Protein AF-A0A922HQ25-F1 (afdb_monomer_lite)

Sequence (139 aa):
MKTTTKSCCDAAYGMKAFFRMLDEDPVKILLFGGACPSVTDPIAKTSKFFHLIQLSYADTFTATTANFFRIVPSEGSFNPVGTIYQNLPRYSLPHSKLLTDLDNAEIEIVASQSIADELKPEMYLQDLKAKDVRIIVGI

Foldseek 3Di:
DDDDADQVLAQVRLVVRLVVVCVDDDHDAEAEEDARCNNVQVCLVVVVVVNHAYEYEHDQDDNPHPRYYYPDHHPVPLQAEEEEEEPDPVTVVVVVVVVVVCVVVVHHYQYYFYDDPPDDPVVRCPSCVVSVRDHYHYD

Secondary structure (DSSP, 8-state):
-------TT-HHHHHHHHHHHHHSSSPP-EEE----HHHHHHHHHHHGGGT-EEEESS--S----TTEEESSPPGGGS-PEEEEEESSHHHHHHHHHHHHHHHHTT--EEEEEEE-TTS-HHHHHHHHHHTT--EEEE-

InterPro domains:
  IPR001828 Receptor, ligand binding region [PF01094] (6-137)
  IPR002455 GPCR family 3, GABA-B receptor [PTHR10519] (5-138)
  IPR028082 Periplasmic binding protein-like I [SSF53822] (6-137)

pLDDT: mean 85.13, std 9.16, range [48.28, 95.38]

Structure (mmCIF, N/CA/C/O backbone):
data_AF-A0A922HQ25-F1
#
_entry.id   AF-A0A922HQ25-F1
#
loop_
_atom_site.group_PDB
_atom_site.id
_atom_site.type_symbol
_atom_site.label_atom_id
_atom_site.label_alt_id
_atom_site.label_comp_id
_atom_site.label_asym_id
_atom_site.label_entity_id
_atom_site.label_seq_id
_atom_site.pdbx_PDB_ins_code
_atom_site.Cartn_x
_atom_site.Cartn_y
_atom_site.Cartn_z
_atom_site.occupancy
_atom_site.B_iso_or_equiv
_atom_site.auth_seq_id
_atom_site.auth_comp_id
_atom_site.auth_asym_id
_atom_site.auth_atom_id
_atom_site.pdbx_PDB_model_num
ATOM 1 N N . MET A 1 1 ? 25.322 -11.510 -15.618 1.00 48.28 1 MET A N 1
ATOM 2 C CA . MET A 1 1 ? 25.862 -10.255 -15.044 1.00 48.28 1 MET A CA 1
ATOM 3 C C . MET A 1 1 ? 24.675 -9.409 -14.589 1.00 48.28 1 MET A C 1
ATOM 5 O O . MET A 1 1 ? 23.695 -9.369 -15.321 1.00 48.28 1 MET A O 1
ATOM 9 N N . LYS A 1 2 ? 24.677 -8.846 -13.372 1.00 57.41 2 LYS A N 1
ATOM 10 C CA . LYS A 1 2 ? 23.575 -7.988 -12.890 1.00 57.41 2 LYS A CA 1
ATOM 11 C C . LYS A 1 2 ? 23.800 -6.568 -13.420 1.00 57.41 2 LYS A C 1
ATOM 13 O O . LYS A 1 2 ? 24.785 -5.945 -13.036 1.00 57.41 2 LYS A O 1
ATOM 18 N N . THR A 1 3 ? 22.927 -6.080 -14.298 1.00 66.81 3 THR A N 1
ATOM 19 C CA . THR A 1 3 ? 22.987 -4.701 -14.807 1.00 66.81 3 THR A CA 1
ATOM 20 C C . THR A 1 3 ? 22.214 -3.788 -13.860 1.00 66.81 3 THR A C 1
ATOM 22 O O . THR A 1 3 ? 20.997 -3.904 -13.748 1.00 66.81 3 THR A O 1
ATOM 25 N N . THR A 1 4 ? 22.915 -2.898 -13.156 1.00 78.31 4 THR A N 1
ATOM 26 C CA . THR A 1 4 ? 22.299 -1.922 -12.243 1.00 78.31 4 THR A CA 1
ATOM 27 C C . THR A 1 4 ? 22.182 -0.566 -12.934 1.00 78.31 4 THR A C 1
ATOM 29 O O . THR A 1 4 ? 23.172 -0.034 -13.434 1.00 78.31 4 THR A O 1
ATOM 32 N N . THR A 1 5 ? 20.987 0.026 -12.928 1.00 82.94 5 THR A N 1
ATOM 33 C CA . THR A 1 5 ? 20.703 1.322 -13.564 1.00 82.94 5 THR A CA 1
ATOM 34 C C . THR A 1 5 ? 20.187 2.348 -12.560 1.00 82.94 5 THR A C 1
ATOM 36 O O . THR A 1 5 ? 19.399 2.014 -11.679 1.00 82.94 5 THR A O 1
ATOM 39 N N . LYS A 1 6 ? 20.593 3.614 -12.712 1.00 86.31 6 LYS A N 1
ATOM 40 C CA . LYS A 1 6 ? 20.086 4.737 -11.908 1.00 86.31 6 LYS A CA 1
ATOM 41 C C . LYS A 1 6 ? 18.990 5.473 -12.678 1.00 86.31 6 LYS A C 1
ATOM 43 O O . LYS A 1 6 ? 19.230 5.885 -13.808 1.00 86.31 6 LYS A O 1
ATOM 48 N N . SER A 1 7 ? 17.825 5.659 -12.059 1.00 87.38 7 SER A N 1
ATOM 49 C CA . SER A 1 7 ? 16.713 6.435 -12.631 1.00 87.38 7 SER A CA 1
ATOM 50 C C . SER A 1 7 ? 16.683 7.899 -12.193 1.00 87.38 7 SER A C 1
ATOM 52 O O . SER A 1 7 ? 15.984 8.692 -12.809 1.00 87.38 7 SER A O 1
ATOM 54 N N . CYS A 1 8 ? 17.392 8.258 -11.115 1.00 90.75 8 CYS A N 1
ATOM 55 C CA . CYS A 1 8 ? 17.373 9.599 -10.508 1.00 90.75 8 CYS A CA 1
ATOM 56 C C . CYS A 1 8 ? 15.956 10.135 -10.207 1.00 90.75 8 CYS A C 1
ATOM 58 O O . CYS A 1 8 ? 15.759 11.343 -10.155 1.00 90.75 8 CYS A O 1
ATOM 60 N N . CYS A 1 9 ? 14.979 9.235 -10.022 1.00 90.25 9 CYS A N 1
ATOM 61 C CA . CYS A 1 9 ? 13.554 9.554 -9.852 1.00 90.25 9 CYS A CA 1
ATOM 62 C C . CYS A 1 9 ? 12.948 10.424 -10.967 1.00 90.25 9 CYS A C 1
ATOM 64 O O . CYS A 1 9 ? 11.911 11.055 -10.776 1.00 90.25 9 CYS A O 1
ATOM 66 N N . ASP A 1 10 ? 13.561 10.381 -12.150 1.00 94.75 10 ASP A N 1
ATOM 67 C CA . ASP A 1 10 ? 13.104 11.054 -13.355 1.00 94.75 10 ASP A CA 1
ATOM 68 C C . ASP A 1 10 ? 12.641 10.019 -14.391 1.00 94.75 10 ASP A C 1
ATOM 70 O O . ASP A 1 10 ? 13.340 9.044 -14.694 1.00 94.75 10 ASP A O 1
ATOM 74 N N . ALA A 1 11 ? 11.435 10.218 -14.923 1.00 92.19 11 ALA A N 1
ATOM 75 C CA . ALA A 1 11 ? 10.806 9.273 -15.839 1.00 92.19 11 ALA A CA 1
ATOM 76 C C . ALA A 1 11 ? 11.590 9.117 -17.152 1.00 92.19 11 ALA A C 1
ATOM 78 O O . ALA A 1 11 ? 11.704 8.004 -17.666 1.00 92.19 11 ALA A O 1
ATOM 79 N N . ALA A 1 12 ? 12.179 10.194 -17.681 1.00 93.88 12 ALA A N 1
ATOM 80 C CA . ALA A 1 12 ? 12.944 10.146 -18.922 1.00 93.88 12 ALA A CA 1
ATOM 81 C C . ALA A 1 12 ? 14.252 9.367 -18.733 1.00 93.88 12 ALA A C 1
ATOM 83 O O . ALA A 1 12 ? 14.573 8.487 -19.539 1.00 93.88 12 ALA A O 1
ATOM 84 N N . TYR A 1 13 ? 14.979 9.623 -17.639 1.00 95.00 13 TYR A N 1
ATOM 85 C CA . TYR A 1 13 ? 16.183 8.854 -17.303 1.00 95.00 13 TYR A CA 1
ATOM 86 C C . TYR A 1 13 ? 15.858 7.380 -17.037 1.00 95.00 13 TYR A C 1
ATOM 88 O O . TYR A 1 13 ? 16.560 6.496 -17.538 1.00 95.00 13 TYR A O 1
ATOM 96 N N . GLY A 1 14 ? 14.777 7.107 -16.301 1.00 93.44 14 GLY A N 1
ATOM 97 C CA . GLY A 1 14 ? 14.309 5.753 -16.013 1.00 93.44 14 GLY A CA 1
ATOM 98 C C . GLY A 1 14 ? 13.936 4.966 -17.269 1.00 93.44 14 GLY A C 1
ATOM 99 O O . GLY A 1 14 ? 14.449 3.865 -17.468 1.00 93.44 14 GLY A O 1
ATOM 100 N N . MET A 1 15 ? 13.113 5.539 -18.151 1.00 94.38 15 MET A N 1
ATOM 101 C CA . MET A 1 15 ? 12.693 4.879 -19.393 1.00 94.38 15 MET A CA 1
ATOM 102 C C . MET A 1 15 ? 13.863 4.670 -20.359 1.00 94.38 15 MET A C 1
ATOM 104 O O . MET A 1 15 ? 13.982 3.596 -20.947 1.00 94.38 15 MET A O 1
ATOM 108 N N . LYS A 1 16 ? 14.780 5.642 -20.482 1.00 95.38 16 LYS A N 1
ATOM 109 C CA . LYS A 1 16 ? 16.004 5.479 -21.285 1.00 95.38 16 LYS A CA 1
ATOM 110 C C . LYS A 1 16 ? 16.849 4.307 -20.787 1.00 95.38 16 LYS A C 1
ATOM 112 O O . LYS A 1 16 ? 17.312 3.495 -21.585 1.00 95.38 16 LYS A O 1
ATOM 117 N N . ALA A 1 17 ? 17.060 4.223 -19.475 1.00 93.25 17 ALA A N 1
ATOM 118 C CA . ALA A 1 17 ? 17.825 3.136 -18.880 1.00 93.25 17 ALA A CA 1
ATOM 119 C C . ALA A 1 17 ? 17.123 1.779 -19.045 1.00 93.25 17 ALA A C 1
ATOM 121 O O . ALA A 1 17 ? 17.788 0.785 -19.330 1.00 93.25 17 ALA A O 1
ATOM 122 N N . PHE A 1 18 ? 15.794 1.755 -18.919 1.00 93.50 18 PHE A N 1
ATOM 123 C CA . PHE A 1 18 ? 14.976 0.565 -19.122 1.00 93.50 18 PHE A CA 1
ATOM 124 C C . PHE A 1 18 ? 15.084 0.031 -20.555 1.00 93.50 18 PHE A C 1
ATOM 126 O O . PHE A 1 18 ? 15.439 -1.130 -20.734 1.00 93.50 18 PHE A O 1
ATOM 133 N N . PHE A 1 19 ? 14.872 0.873 -21.573 1.00 94.12 19 PHE A N 1
ATOM 134 C CA . PHE A 1 19 ? 14.983 0.444 -22.972 1.00 94.12 19 PHE A CA 1
ATOM 135 C C . PHE A 1 19 ? 16.393 -0.009 -23.338 1.00 94.12 19 PHE A C 1
ATOM 137 O O . PHE A 1 19 ? 16.545 -1.023 -24.010 1.00 94.12 19 PHE A O 1
ATOM 144 N N . ARG A 1 20 ? 17.429 0.672 -22.834 1.00 93.44 20 ARG A N 1
ATOM 145 C CA . ARG A 1 20 ? 18.810 0.222 -23.040 1.00 93.44 20 ARG A CA 1
ATOM 146 C C . ARG A 1 20 ? 19.048 -1.173 -22.452 1.00 93.44 20 ARG A C 1
ATOM 148 O O . ARG A 1 20 ? 19.683 -2.004 -23.077 1.00 93.44 20 ARG A O 1
ATOM 155 N N . MET A 1 21 ? 18.506 -1.453 -21.270 1.00 91.69 21 MET A N 1
ATOM 156 C CA . MET A 1 21 ? 18.648 -2.763 -20.631 1.00 91.69 21 MET A CA 1
ATOM 157 C C . MET A 1 21 ? 17.884 -3.883 -21.366 1.00 91.69 21 MET A C 1
ATOM 159 O O . MET A 1 21 ? 18.288 -5.046 -21.263 1.00 91.69 21 MET A O 1
ATOM 163 N N . LEU A 1 22 ? 16.792 -3.554 -22.067 1.00 91.56 22 LEU A N 1
ATOM 164 C CA . LEU A 1 22 ? 16.063 -4.494 -22.930 1.00 91.56 22 LEU A CA 1
ATOM 165 C C . LEU A 1 22 ? 16.837 -4.837 -24.206 1.00 91.56 22 LEU A C 1
ATOM 167 O O . LEU A 1 22 ? 16.736 -5.965 -24.676 1.00 91.56 22 LEU A O 1
ATOM 171 N N . ASP A 1 23 ? 17.574 -3.866 -24.744 1.00 92.19 23 ASP A N 1
ATOM 172 C CA . ASP A 1 23 ? 18.391 -4.009 -25.954 1.00 92.19 23 ASP A CA 1
ATOM 173 C C . ASP A 1 23 ? 19.710 -4.760 -25.691 1.00 92.19 23 ASP A C 1
ATOM 175 O O . ASP A 1 23 ? 20.285 -5.381 -26.578 1.00 92.19 23 ASP A O 1
ATOM 179 N N . GLU A 1 24 ? 20.189 -4.739 -24.445 1.00 89.38 24 GLU A N 1
ATOM 180 C CA . GLU A 1 24 ? 21.412 -5.427 -24.037 1.00 89.38 24 GLU A CA 1
ATOM 181 C C . GLU A 1 24 ? 21.168 -6.901 -23.670 1.00 89.38 24 GLU A C 1
ATOM 183 O O . GLU A 1 24 ? 20.340 -7.223 -22.809 1.00 89.38 24 GLU A O 1
ATOM 188 N N . ASP A 1 25 ? 22.000 -7.800 -24.199 1.00 87.44 25 ASP A N 1
ATOM 189 C CA . ASP A 1 25 ? 22.094 -9.177 -23.713 1.00 87.44 25 ASP A CA 1
ATOM 190 C C . ASP A 1 25 ? 22.629 -9.250 -22.265 1.00 87.44 25 ASP A C 1
ATOM 192 O O . ASP A 1 25 ? 23.422 -8.409 -21.829 1.00 87.44 25 ASP A O 1
ATOM 196 N N . PRO A 1 26 ? 22.238 -10.268 -21.475 1.00 88.94 26 PRO A N 1
ATOM 197 C CA . PRO A 1 26 ? 21.279 -11.328 -21.800 1.00 88.94 26 PRO A CA 1
ATOM 198 C C . PRO A 1 26 ? 19.826 -10.853 -21.680 1.00 88.94 26 PRO A C 1
ATOM 200 O O . PRO A 1 26 ? 19.547 -9.929 -20.914 1.00 88.94 26 PRO A O 1
ATOM 203 N N . VAL A 1 27 ? 18.888 -11.538 -22.339 1.00 88.88 27 VAL A N 1
ATOM 204 C CA . VAL A 1 27 ? 17.444 -11.282 -22.188 1.00 88.88 27 VAL A CA 1
ATOM 205 C C . VAL A 1 27 ? 17.047 -11.283 -20.709 1.00 88.88 27 VAL A C 1
ATOM 207 O O . VAL A 1 27 ? 17.346 -12.212 -19.953 1.00 88.88 27 VAL A O 1
ATOM 210 N N . LYS A 1 28 ? 16.385 -10.208 -20.278 1.00 90.00 28 LYS A N 1
ATOM 211 C CA . LYS A 1 28 ? 15.897 -10.065 -18.904 1.00 90.00 28 LYS A CA 1
ATOM 212 C C . LYS A 1 28 ? 14.540 -10.762 -18.784 1.00 90.00 28 LYS A C 1
ATOM 214 O O . LYS A 1 28 ? 13.761 -10.742 -19.724 1.00 90.00 28 LYS A O 1
ATOM 219 N N . ILE A 1 29 ? 14.264 -11.362 -17.627 1.00 90.94 29 ILE A N 1
ATOM 220 C CA . ILE A 1 29 ? 12.974 -12.023 -17.324 1.00 90.94 29 ILE A CA 1
ATOM 221 C C . ILE A 1 29 ? 12.254 -11.395 -16.121 1.00 90.94 29 ILE A C 1
ATOM 223 O O . ILE A 1 29 ? 11.043 -11.531 -15.963 1.00 90.94 29 ILE A O 1
ATOM 227 N N . LEU A 1 30 ? 13.006 -10.690 -15.271 1.00 92.19 30 LEU A N 1
ATOM 228 C CA . LEU A 1 30 ? 12.533 -10.079 -14.035 1.00 92.19 30 LEU A CA 1
ATOM 229 C C . LEU A 1 30 ? 13.182 -8.704 -13.870 1.00 92.19 30 LEU A C 1
ATOM 231 O O . LEU A 1 30 ? 14.397 -8.560 -14.018 1.00 92.19 30 LEU A O 1
ATOM 235 N N . LEU A 1 31 ? 12.370 -7.719 -13.505 1.00 92.56 31 LEU A N 1
ATOM 236 C CA . LEU A 1 31 ? 12.796 -6.407 -13.044 1.00 92.56 31 LEU A CA 1
ATOM 237 C C . LEU A 1 31 ? 12.698 -6.371 -11.525 1.00 92.56 31 LEU A C 1
ATOM 239 O O . LEU A 1 31 ? 11.635 -6.618 -10.962 1.00 92.56 31 LEU A O 1
ATOM 243 N N . PHE A 1 32 ? 13.795 -6.043 -10.857 1.00 92.94 32 PHE A N 1
ATOM 244 C CA . PHE A 1 32 ? 13.814 -5.874 -9.410 1.00 92.94 32 PHE A CA 1
ATOM 245 C C . PHE A 1 32 ? 14.234 -4.447 -9.069 1.00 92.94 32 PHE A C 1
ATOM 247 O O . PHE A 1 32 ? 15.298 -3.999 -9.498 1.00 92.94 32 PHE A O 1
ATOM 254 N N . GLY A 1 33 ? 13.404 -3.736 -8.307 1.00 89.75 33 GLY A N 1
ATOM 255 C CA . GLY A 1 33 ? 13.640 -2.341 -7.947 1.00 89.75 33 GLY A CA 1
ATOM 256 C C . GLY A 1 33 ? 12.412 -1.453 -8.130 1.00 89.75 33 GLY A C 1
ATOM 257 O O . GLY A 1 33 ? 11.289 -1.926 -8.266 1.00 89.75 33 GLY A O 1
ATOM 258 N N . GLY A 1 34 ? 12.648 -0.144 -8.156 1.00 87.00 34 GLY A N 1
ATOM 259 C CA . GLY A 1 34 ? 11.589 0.861 -8.240 1.00 87.00 34 GLY A CA 1
ATOM 260 C C . GLY A 1 34 ? 11.202 1.361 -6.854 1.00 87.00 34 GLY A C 1
ATOM 261 O O . GLY A 1 34 ? 10.697 0.601 -6.033 1.00 87.00 34 GLY A O 1
ATOM 262 N N . ALA A 1 35 ? 11.495 2.634 -6.611 1.00 87.62 35 ALA A N 1
ATOM 263 C CA . ALA A 1 35 ? 11.208 3.337 -5.361 1.00 87.62 35 ALA A CA 1
ATOM 264 C C . ALA A 1 35 ? 10.422 4.637 -5.584 1.00 87.62 35 ALA A C 1
ATOM 266 O O . ALA A 1 35 ? 9.769 5.122 -4.674 1.00 87.62 35 ALA A O 1
ATOM 267 N N . CYS A 1 36 ? 10.495 5.208 -6.788 1.00 89.56 36 CYS A N 1
ATOM 268 C CA . CYS A 1 36 ? 9.852 6.470 -7.130 1.00 89.56 36 CYS A CA 1
ATOM 269 C C . CYS A 1 36 ? 8.678 6.186 -8.075 1.00 89.56 36 CYS A C 1
ATOM 271 O O . CYS A 1 36 ? 8.942 5.782 -9.214 1.00 89.56 36 CYS A O 1
ATOM 273 N N . PRO A 1 37 ? 7.417 6.422 -7.656 1.00 88.06 37 PRO A N 1
ATOM 274 C CA . PRO A 1 37 ? 6.230 6.108 -8.457 1.00 88.06 37 PRO A CA 1
ATOM 275 C C . PRO A 1 37 ? 6.254 6.726 -9.859 1.00 88.06 37 PRO A C 1
ATOM 277 O O . PRO A 1 37 ? 5.879 6.074 -10.831 1.00 88.06 37 PRO A O 1
ATOM 280 N N . SER A 1 38 ? 6.793 7.947 -9.981 1.00 89.88 38 SER A N 1
ATOM 281 C CA . SER A 1 38 ? 6.978 8.670 -11.251 1.00 89.88 38 SER A CA 1
ATOM 282 C C . SER A 1 38 ? 7.782 7.895 -12.302 1.00 89.88 38 SER A C 1
ATOM 284 O O . SER A 1 38 ? 7.634 8.138 -13.497 1.00 89.88 38 SER A O 1
ATOM 286 N N . VAL A 1 39 ? 8.631 6.961 -11.868 1.00 92.38 39 VAL A N 1
ATOM 287 C CA . VAL A 1 39 ? 9.446 6.102 -12.732 1.00 92.38 39 VAL A CA 1
ATOM 288 C C . VAL A 1 39 ? 8.900 4.680 -12.769 1.00 92.38 39 VAL A C 1
ATOM 290 O O . VAL A 1 39 ? 8.849 4.066 -13.834 1.00 92.38 39 VAL A O 1
ATOM 293 N N . THR A 1 40 ? 8.516 4.136 -11.613 1.00 91.19 40 THR A N 1
ATOM 294 C CA . THR A 1 40 ? 8.060 2.750 -11.498 1.00 91.19 40 THR A CA 1
ATOM 295 C C . THR A 1 40 ? 6.796 2.502 -12.318 1.00 91.19 40 THR A C 1
ATOM 297 O O . THR A 1 40 ? 6.732 1.484 -13.002 1.00 91.19 40 THR A O 1
ATOM 300 N N . ASP A 1 41 ? 5.821 3.418 -12.288 1.00 89.88 41 ASP A N 1
ATOM 301 C CA . ASP A 1 41 ? 4.529 3.270 -12.970 1.00 89.88 41 ASP A CA 1
ATOM 302 C C . ASP A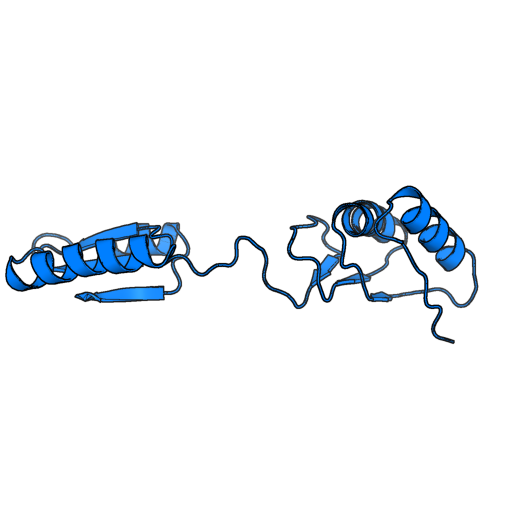 1 41 ? 4.649 3.161 -14.505 1.00 89.88 41 ASP A C 1
ATOM 304 O O . ASP A 1 41 ? 4.163 2.171 -15.066 1.00 89.88 41 ASP A O 1
ATOM 308 N N . PRO A 1 42 ? 5.331 4.081 -15.222 1.00 92.19 42 PRO A N 1
ATOM 309 C CA . PRO A 1 42 ? 5.499 3.937 -16.667 1.00 92.19 42 PRO A CA 1
ATOM 310 C C . PRO A 1 42 ? 6.320 2.695 -17.043 1.00 92.19 42 PRO A C 1
ATOM 312 O O . PRO A 1 42 ? 6.005 2.042 -18.043 1.00 92.19 42 PRO A O 1
ATOM 315 N N . ILE A 1 43 ? 7.318 2.308 -16.236 1.00 92.81 43 ILE A N 1
ATOM 316 C CA . ILE A 1 43 ? 8.075 1.067 -16.462 1.00 92.81 43 ILE A CA 1
ATOM 317 C C . ILE A 1 43 ? 7.171 -0.155 -16.272 1.00 92.81 43 ILE A C 1
ATOM 319 O O . ILE A 1 43 ? 7.167 -1.017 -17.143 1.00 92.81 43 ILE A O 1
ATOM 323 N N . ALA A 1 44 ? 6.358 -0.217 -15.214 1.00 91.56 44 ALA A N 1
ATOM 324 C CA . ALA A 1 44 ? 5.435 -1.325 -14.953 1.00 91.56 44 ALA A CA 1
ATOM 325 C C . ALA A 1 44 ? 4.388 -1.476 -16.069 1.00 91.56 44 ALA A C 1
ATOM 327 O O . ALA A 1 44 ? 4.128 -2.575 -16.565 1.00 91.56 44 ALA A O 1
ATOM 328 N N . LYS A 1 45 ? 3.847 -0.351 -16.550 1.00 91.69 45 LYS A N 1
ATOM 329 C CA . LYS A 1 45 ? 2.926 -0.313 -17.697 1.00 91.69 45 LYS A CA 1
ATOM 330 C C . LYS A 1 45 ? 3.568 -0.767 -19.000 1.00 91.69 45 LYS A C 1
ATOM 332 O O . LYS A 1 45 ? 2.865 -1.330 -19.837 1.00 91.69 45 LYS A O 1
ATOM 337 N N . THR A 1 46 ? 4.866 -0.534 -19.174 1.00 92.19 46 THR A N 1
ATOM 338 C CA . THR A 1 46 ? 5.600 -0.904 -20.391 1.00 92.19 46 THR A CA 1
ATOM 339 C C . THR A 1 46 ? 6.117 -2.342 -20.328 1.00 92.19 46 THR A C 1
ATOM 341 O O . THR A 1 46 ? 6.055 -3.072 -21.314 1.00 92.19 46 THR A O 1
ATOM 3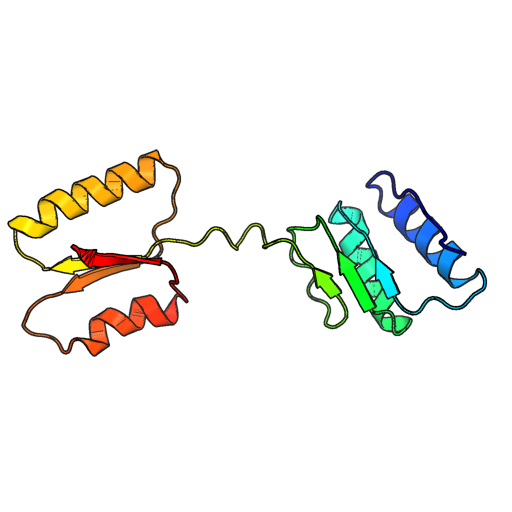44 N N . SER A 1 47 ? 6.582 -2.789 -19.163 1.00 92.25 47 SER A N 1
ATOM 345 C CA . SER A 1 47 ? 7.232 -4.085 -18.951 1.00 92.25 47 SER A CA 1
ATOM 346 C C . SER A 1 47 ? 6.321 -5.273 -19.267 1.00 92.25 47 SER A C 1
ATOM 348 O O . SER A 1 47 ? 6.806 -6.311 -19.722 1.00 92.25 47 SER A O 1
ATOM 350 N N . LYS A 1 48 ? 4.997 -5.095 -19.160 1.00 89.81 48 LYS A N 1
ATOM 351 C CA . LYS A 1 48 ? 4.004 -6.103 -19.566 1.00 89.81 48 LYS A CA 1
ATOM 352 C C . LYS A 1 48 ? 4.100 -6.487 -21.047 1.00 89.81 48 LYS A C 1
ATOM 354 O O . LYS A 1 48 ? 3.864 -7.640 -21.385 1.00 89.81 48 LYS A O 1
ATOM 359 N N . PHE A 1 49 ? 4.474 -5.549 -21.923 1.00 92.06 49 PHE A N 1
ATOM 360 C CA . PHE A 1 49 ? 4.611 -5.803 -23.364 1.00 92.06 49 PHE A CA 1
ATOM 361 C C . PHE A 1 49 ? 5.870 -6.608 -23.703 1.00 92.06 49 PHE A C 1
ATOM 363 O O . PHE A 1 49 ? 5.962 -7.186 -24.780 1.00 92.06 49 PHE A O 1
ATOM 370 N N . PHE A 1 50 ? 6.813 -6.680 -22.764 1.00 91.62 50 PHE A N 1
ATOM 371 C CA . PHE A 1 50 ? 8.041 -7.461 -22.873 1.00 91.62 50 PHE A CA 1
ATOM 372 C C . PHE A 1 50 ? 7.974 -8.760 -22.054 1.00 91.62 50 PHE A C 1
ATOM 374 O O . PHE A 1 50 ? 8.996 -9.409 -21.862 1.00 91.62 50 PHE A O 1
ATOM 381 N N . HIS A 1 51 ? 6.784 -9.142 -21.566 1.00 91.00 51 HIS A N 1
ATOM 382 C CA . HIS A 1 51 ? 6.559 -10.318 -20.713 1.00 91.00 51 HIS A CA 1
ATOM 383 C C . HIS A 1 51 ? 7.456 -10.353 -19.463 1.00 91.00 51 HIS A C 1
ATOM 385 O O . HIS A 1 51 ? 7.859 -11.419 -18.999 1.00 91.00 51 HIS A O 1
ATOM 391 N N . LEU A 1 52 ? 7.768 -9.179 -18.910 1.00 93.25 52 LEU A N 1
ATOM 392 C CA . LEU A 1 52 ? 8.593 -9.051 -17.716 1.00 93.25 52 LEU A CA 1
ATOM 393 C C . LEU A 1 52 ? 7.735 -8.977 -16.460 1.00 93.25 52 LEU A C 1
ATOM 395 O O . LEU A 1 52 ? 6.769 -8.214 -16.393 1.00 93.25 52 LEU A O 1
ATOM 399 N N . ILE A 1 53 ? 8.156 -9.705 -15.431 1.00 93.06 53 ILE A N 1
ATOM 400 C CA . ILE A 1 53 ? 7.636 -9.538 -14.073 1.00 93.06 53 ILE A CA 1
ATOM 401 C C . ILE A 1 53 ? 8.434 -8.424 -13.390 1.00 93.06 53 ILE A C 1
ATOM 403 O O . ILE A 1 53 ? 9.654 -8.363 -13.533 1.00 93.06 53 ILE A O 1
ATOM 407 N N . GLN A 1 54 ? 7.770 -7.550 -12.638 1.00 93.00 54 GLN A N 1
ATOM 408 C CA . GLN A 1 54 ? 8.415 -6.487 -11.873 1.00 93.00 54 GLN A CA 1
ATOM 409 C C . GLN A 1 54 ? 8.134 -6.641 -10.379 1.00 93.00 54 GLN A C 1
ATOM 411 O O . GLN A 1 54 ? 6.982 -6.775 -9.982 1.00 93.00 54 GLN A O 1
ATOM 416 N N . LEU A 1 55 ? 9.185 -6.601 -9.559 1.00 93.00 55 LEU A N 1
ATOM 417 C CA . LEU A 1 55 ? 9.115 -6.668 -8.102 1.00 93.00 55 LEU A CA 1
ATOM 418 C C . LEU A 1 55 ? 9.729 -5.407 -7.476 1.00 93.00 55 LEU A C 1
ATOM 420 O O . LEU A 1 55 ? 10.941 -5.193 -7.571 1.00 93.00 55 LEU A O 1
ATOM 424 N N . SER A 1 56 ? 8.902 -4.597 -6.813 1.00 91.44 56 SER A N 1
ATOM 425 C CA . SER A 1 56 ? 9.332 -3.392 -6.097 1.00 91.44 56 SER A CA 1
ATOM 426 C C . SER A 1 56 ? 9.576 -3.627 -4.605 1.00 91.44 56 SER A C 1
ATOM 428 O O . SER A 1 56 ? 8.843 -4.364 -3.942 1.00 91.44 56 SER A O 1
ATOM 430 N N . TYR A 1 57 ? 10.611 -2.962 -4.079 1.00 90.12 57 TYR A N 1
ATOM 431 C CA . TYR A 1 57 ? 10.989 -2.990 -2.664 1.00 90.12 57 TYR A CA 1
ATOM 432 C C . TYR A 1 57 ? 10.608 -1.733 -1.875 1.00 90.12 57 TYR A C 1
ATOM 434 O O . TYR A 1 57 ? 10.824 -1.721 -0.670 1.00 90.12 57 TYR A O 1
ATOM 442 N N . ALA A 1 58 ? 10.117 -0.677 -2.526 1.00 87.62 58 ALA A N 1
ATOM 443 C CA . ALA A 1 58 ? 9.885 0.615 -1.870 1.00 87.62 58 ALA A CA 1
ATOM 444 C C . ALA A 1 58 ? 8.706 1.412 -2.440 1.00 87.62 58 ALA A C 1
ATOM 446 O O . ALA A 1 58 ? 8.3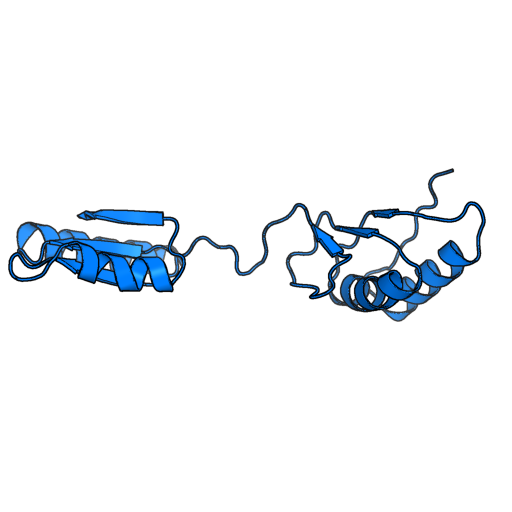71 2.453 -1.889 1.00 87.62 58 ALA A O 1
ATOM 447 N N . ASP A 1 59 ? 8.078 0.961 -3.527 1.00 84.12 59 ASP A N 1
ATOM 448 C CA . ASP A 1 59 ? 6.943 1.672 -4.104 1.00 84.12 59 ASP A CA 1
ATOM 449 C C . ASP A 1 59 ? 5.652 1.360 -3.337 1.00 84.12 59 ASP A C 1
ATOM 451 O O . ASP A 1 59 ? 5.097 0.256 -3.409 1.00 84.12 59 ASP A O 1
ATOM 455 N N . THR A 1 60 ? 5.188 2.348 -2.581 1.00 77.56 60 THR A N 1
ATOM 456 C CA . THR A 1 60 ? 3.957 2.295 -1.790 1.00 77.56 60 THR A CA 1
ATOM 457 C C . THR A 1 60 ? 2.729 2.750 -2.588 1.00 77.56 60 THR A C 1
ATOM 459 O O . THR A 1 60 ? 1.588 2.506 -2.170 1.00 77.56 60 THR A O 1
ATOM 462 N N . PHE A 1 61 ? 2.928 3.316 -3.784 1.00 74.94 61 PHE A N 1
ATOM 463 C CA . PHE A 1 61 ? 1.863 3.715 -4.695 1.00 74.94 61 PHE A CA 1
ATOM 464 C C . PHE A 1 61 ? 1.371 2.512 -5.515 1.00 74.94 61 PHE A C 1
ATOM 466 O O . PHE A 1 61 ? 2.104 1.571 -5.824 1.00 74.94 61 PHE A O 1
ATOM 473 N N . THR A 1 62 ? 0.078 2.478 -5.826 1.00 60.69 62 THR A N 1
ATOM 474 C CA . THR A 1 62 ? -0.559 1.330 -6.481 1.00 60.69 62 THR A CA 1
ATOM 475 C C . THR A 1 62 ? -0.383 1.383 -8.001 1.00 60.69 62 THR A C 1
ATOM 477 O O . THR A 1 62 ? -1.233 1.897 -8.723 1.00 60.69 62 THR A O 1
ATOM 480 N N . ALA A 1 63 ? 0.696 0.794 -8.524 1.00 63.44 63 ALA A N 1
ATOM 481 C CA . ALA A 1 63 ? 0.766 0.469 -9.951 1.00 63.44 63 ALA A CA 1
ATOM 482 C C . ALA A 1 63 ? -0.208 -0.691 -10.268 1.00 63.44 63 ALA A C 1
ATOM 484 O O . ALA A 1 63 ? -0.118 -1.772 -9.688 1.00 63.44 63 ALA A O 1
ATOM 485 N N . THR A 1 64 ? -1.170 -0.472 -11.171 1.00 65.06 64 THR A N 1
ATOM 486 C CA . THR A 1 64 ? -2.348 -1.346 -11.391 1.00 65.06 64 THR A CA 1
ATOM 487 C C . THR A 1 64 ? -2.152 -2.452 -12.438 1.00 65.06 64 THR A C 1
ATOM 489 O O . THR A 1 64 ? -3.103 -2.908 -13.074 1.00 65.06 64 THR A O 1
ATOM 492 N N . THR A 1 65 ? -0.917 -2.888 -12.673 1.00 78.00 65 THR A N 1
ATOM 493 C CA . THR A 1 65 ? -0.593 -3.843 -13.745 1.00 78.00 65 THR A CA 1
ATOM 494 C C . THR A 1 65 ? -0.409 -5.262 -13.215 1.00 78.00 65 THR A C 1
ATOM 496 O O . THR A 1 65 ? 0.301 -5.463 -12.237 1.00 78.00 65 THR A O 1
ATOM 499 N N . ALA A 1 66 ? -0.973 -6.264 -13.900 1.00 83.06 66 ALA A N 1
ATOM 500 C CA . ALA A 1 66 ? -0.962 -7.667 -13.458 1.00 83.06 66 ALA A CA 1
ATOM 501 C C . ALA A 1 66 ? 0.440 -8.301 -13.306 1.00 83.06 66 ALA A C 1
ATOM 503 O O . ALA A 1 66 ? 0.587 -9.314 -12.633 1.00 83.06 66 ALA A O 1
ATOM 504 N N . ASN A 1 67 ? 1.467 -7.723 -13.933 1.00 89.31 67 ASN A N 1
ATOM 505 C CA . ASN A 1 67 ? 2.857 -8.177 -13.870 1.00 89.31 67 ASN A CA 1
ATOM 506 C C . ASN A 1 67 ? 3.702 -7.436 -12.812 1.00 89.31 67 ASN A C 1
ATOM 508 O O . ASN A 1 67 ? 4.912 -7.655 -12.750 1.00 89.31 67 ASN A O 1
ATOM 512 N N . PHE A 1 68 ? 3.091 -6.558 -12.008 1.00 91.19 68 PHE A N 1
ATOM 513 C CA . PHE A 1 68 ? 3.763 -5.792 -10.960 1.00 91.19 68 PHE A CA 1
ATOM 514 C C . PHE A 1 68 ? 3.423 -6.337 -9.571 1.00 91.19 68 PHE A C 1
ATOM 516 O O . PHE A 1 68 ? 2.261 -6.452 -9.190 1.00 91.19 68 PHE A O 1
ATOM 523 N N . PHE A 1 69 ? 4.465 -6.625 -8.802 1.00 90.69 69 PHE A N 1
ATOM 524 C CA . PHE A 1 69 ? 4.409 -7.103 -7.430 1.00 90.69 69 PHE A CA 1
ATOM 525 C C . PHE A 1 69 ? 5.260 -6.193 -6.544 1.00 90.69 69 PHE A C 1
ATOM 527 O O . PHE A 1 69 ? 6.217 -5.564 -6.999 1.00 90.69 69 PHE A O 1
ATOM 534 N N . ARG A 1 70 ? 4.949 -6.143 -5.250 1.00 87.69 70 ARG A N 1
ATOM 535 C CA . ARG A 1 70 ? 5.733 -5.394 -4.263 1.00 87.69 70 ARG A CA 1
ATOM 536 C C . ARG A 1 70 ? 5.766 -6.124 -2.931 1.00 87.69 70 ARG A C 1
ATOM 538 O O . ARG A 1 70 ? 4.844 -6.873 -2.619 1.00 87.69 70 ARG A O 1
ATOM 545 N N . ILE A 1 71 ? 6.820 -5.882 -2.159 1.00 87.56 71 ILE A N 1
ATOM 546 C CA . ILE A 1 71 ? 6.962 -6.419 -0.795 1.00 87.56 71 ILE A CA 1
ATOM 547 C C . ILE A 1 71 ? 6.521 -5.426 0.290 1.00 87.56 71 ILE A C 1
ATOM 549 O O . ILE A 1 71 ? 6.329 -5.829 1.432 1.00 87.56 71 ILE A O 1
ATOM 553 N N . VAL A 1 72 ? 6.371 -4.142 -0.052 1.00 81.19 72 VAL A N 1
ATOM 554 C CA . VAL A 1 72 ? 5.963 -3.091 0.891 1.00 81.19 72 VAL A CA 1
ATOM 555 C C . VAL A 1 72 ? 4.442 -2.919 0.843 1.00 81.19 72 VAL A C 1
ATOM 557 O O . VAL A 1 72 ? 3.866 -2.971 -0.251 1.00 81.19 72 VAL A O 1
ATOM 560 N N . PRO A 1 73 ? 3.773 -2.730 1.996 1.00 75.94 73 PRO A N 1
ATOM 561 C CA . PRO A 1 73 ? 2.366 -2.342 2.034 1.00 75.94 73 PRO A CA 1
ATOM 562 C C . PRO A 1 73 ? 2.096 -1.066 1.220 1.00 75.94 73 PRO A C 1
ATOM 564 O O . PRO A 1 73 ? 2.989 -0.248 1.011 1.00 75.94 73 PRO A O 1
ATOM 567 N N . SER A 1 74 ? 0.861 -0.881 0.750 1.00 74.00 74 SER A N 1
ATOM 568 C CA . SER A 1 74 ? 0.479 0.413 0.161 1.00 74.00 74 SER A CA 1
ATOM 569 C C . SER A 1 74 ? 0.413 1.505 1.217 1.00 74.00 74 SER A C 1
ATOM 571 O O . SER A 1 74 ? 0.123 1.214 2.372 1.00 74.00 74 SER A O 1
ATOM 573 N N . GLU A 1 75 ? 0.488 2.763 0.779 1.00 66.81 75 GLU A N 1
ATOM 574 C CA . GLU A 1 75 ? 0.046 3.909 1.593 1.00 66.81 75 GLU A CA 1
ATOM 575 C C . GLU A 1 75 ? -1.396 3.719 2.106 1.00 66.81 75 GLU A C 1
ATOM 577 O O . GLU A 1 75 ? -1.695 4.001 3.252 1.00 66.81 75 GLU A O 1
ATOM 582 N N . GLY A 1 76 ? -2.293 3.133 1.306 1.00 61.47 76 GLY A N 1
ATOM 583 C CA . GLY A 1 76 ? -3.653 2.767 1.735 1.00 61.47 76 GLY A CA 1
ATOM 584 C C . GLY A 1 76 ? -3.756 1.510 2.613 1.00 61.47 76 GLY A C 1
ATOM 585 O O . GLY A 1 76 ? -4.843 0.963 2.755 1.00 61.47 76 GLY A O 1
ATOM 586 N N . SER A 1 77 ? -2.643 0.981 3.128 1.00 61.81 77 SER A N 1
ATOM 587 C CA . SER A 1 77 ? -2.613 -0.206 3.997 1.00 61.81 77 SER A CA 1
ATOM 588 C C . SER A 1 77 ? -2.331 0.123 5.464 1.00 61.81 77 SER A C 1
ATOM 590 O O . SER A 1 77 ? -2.030 -0.791 6.234 1.00 61.81 77 SER A O 1
ATOM 592 N N . PHE A 1 78 ? -2.453 1.391 5.874 1.00 63.28 78 PHE A N 1
ATOM 593 C CA . PHE A 1 78 ? -2.672 1.697 7.287 1.00 63.28 78 PHE A CA 1
ATOM 594 C C . PHE A 1 78 ? -3.945 0.979 7.717 1.00 63.28 78 PHE A C 1
ATOM 596 O O . PHE A 1 78 ? -5.006 1.254 7.173 1.00 63.28 78 PHE A O 1
ATOM 603 N N . ASN A 1 79 ? -3.813 -0.012 8.605 1.00 60.47 79 ASN A N 1
ATOM 604 C CA . ASN A 1 79 ? -4.932 -0.847 9.025 1.00 60.47 79 ASN A CA 1
ATOM 605 C C . ASN A 1 79 ? -5.943 0.036 9.740 1.00 60.47 79 ASN A C 1
ATOM 607 O O . ASN A 1 79 ? -5.680 0.457 10.871 1.00 60.47 79 ASN A O 1
ATOM 611 N N . PRO A 1 80 ? -7.081 0.312 9.112 1.00 70.69 80 PRO A N 1
ATOM 612 C CA . PRO A 1 80 ? -7.978 1.279 9.672 1.00 70.69 80 PRO A CA 1
ATOM 613 C C . PRO A 1 80 ? -8.871 0.523 10.672 1.00 70.69 80 PRO A C 1
ATOM 615 O O . PRO A 1 80 ? -9.233 -0.648 10.476 1.00 70.69 80 PRO A O 1
ATOM 618 N N . VAL A 1 81 ? -9.095 1.125 11.837 1.00 85.44 81 VAL A N 1
ATOM 619 C CA . VAL A 1 81 ? -9.631 0.409 13.001 1.00 85.44 81 VAL A CA 1
ATOM 620 C C . VAL A 1 81 ? -11.154 0.435 12.953 1.00 85.44 81 VAL A 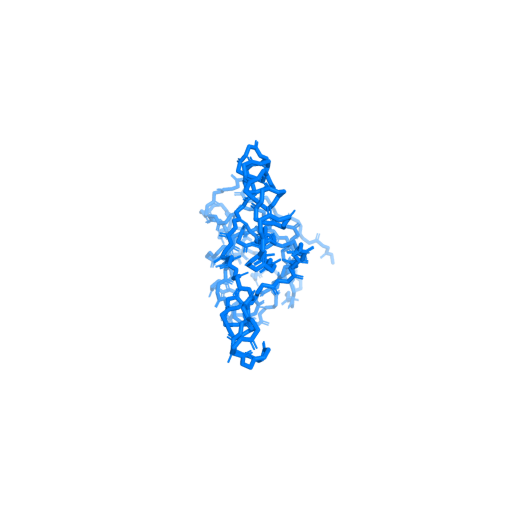C 1
ATOM 622 O O . VAL A 1 81 ? -11.768 1.466 12.687 1.00 85.44 81 VAL A O 1
ATOM 625 N N . GLY A 1 82 ? -11.786 -0.707 13.216 1.00 88.56 82 GLY A N 1
ATOM 626 C CA . GLY A 1 82 ? -13.208 -0.759 13.529 1.00 88.56 82 GLY A CA 1
ATOM 627 C C . GLY A 1 82 ? -13.412 -0.883 15.027 1.00 88.56 82 GLY A C 1
ATOM 628 O O . GLY A 1 82 ? -12.667 -1.581 15.715 1.00 88.56 82 GLY A O 1
ATOM 629 N N . THR A 1 83 ? -14.440 -0.231 15.543 1.00 90.69 83 THR A N 1
ATOM 630 C CA . THR A 1 83 ? -14.818 -0.354 16.950 1.00 90.69 83 THR A CA 1
ATOM 631 C C . THR A 1 83 ? -16.216 -0.940 17.068 1.00 90.69 83 THR A C 1
ATOM 633 O O . THR A 1 83 ? -17.084 -0.702 16.225 1.00 90.69 83 THR A O 1
ATOM 636 N N . ILE A 1 84 ? -16.432 -1.741 18.105 1.00 91.25 84 ILE A N 1
ATOM 637 C CA . ILE A 1 84 ? -17.744 -2.278 18.446 1.00 91.25 84 ILE A CA 1
ATOM 638 C C . ILE A 1 84 ? -17.965 -2.123 19.947 1.00 91.25 84 ILE A C 1
ATOM 640 O O . ILE A 1 84 ? -17.052 -2.387 20.726 1.00 91.25 84 ILE A O 1
ATOM 644 N N . TYR A 1 85 ? -19.141 -1.659 20.364 1.00 90.31 85 TYR A N 1
ATOM 645 C CA . TYR A 1 85 ? -19.427 -1.454 21.784 1.00 90.31 85 TYR A CA 1
ATOM 646 C C . TYR A 1 85 ? -20.856 -1.831 22.155 1.00 90.31 85 TYR A C 1
ATOM 648 O O . TYR A 1 85 ? -21.772 -1.701 21.345 1.00 90.31 85 TYR A O 1
ATOM 656 N N . GLN A 1 86 ? -21.072 -2.281 23.388 1.00 87.12 86 GLN A N 1
ATOM 657 C CA . GLN A 1 86 ? -22.429 -2.483 23.903 1.00 87.12 86 GLN A CA 1
ATOM 658 C C . GLN A 1 86 ? -23.083 -1.145 24.260 1.00 87.12 86 GLN A C 1
ATOM 660 O O . GLN A 1 86 ? -22.475 -0.313 24.933 1.00 87.12 86 GLN A O 1
ATOM 665 N N . ASN A 1 87 ? -24.345 -0.941 23.870 1.00 84.31 87 ASN A N 1
ATOM 666 C CA . ASN A 1 87 ? -25.081 0.298 24.143 1.00 84.31 87 ASN A CA 1
ATOM 667 C C . ASN A 1 87 ? -25.580 0.389 25.601 1.00 84.31 87 ASN A C 1
ATOM 669 O O . ASN A 1 87 ? -26.770 0.538 25.874 1.00 84.31 87 ASN A O 1
ATOM 673 N N . LEU A 1 88 ? -24.655 0.281 26.554 1.00 85.69 88 LEU A N 1
ATOM 674 C CA . LEU A 1 88 ? -24.891 0.507 27.973 1.00 85.69 88 LEU A CA 1
ATOM 675 C C . LEU A 1 88 ? -23.969 1.635 28.450 1.00 85.69 88 LEU A C 1
ATOM 677 O O . LEU A 1 88 ? -22.809 1.688 28.034 1.00 85.69 88 LEU A O 1
ATOM 681 N N . PRO A 1 89 ? -24.412 2.492 29.391 1.00 81.81 89 PRO A N 1
ATOM 682 C CA . PRO A 1 89 ? -23.622 3.634 29.865 1.00 81.81 89 PRO A CA 1
ATOM 683 C C . PRO A 1 89 ? -22.202 3.276 30.327 1.00 81.81 89 PRO A C 1
ATOM 685 O O . PRO A 1 89 ? -21.276 4.074 30.189 1.00 81.81 89 PRO A O 1
ATOM 688 N N . ARG A 1 90 ? -22.022 2.054 30.845 1.00 85.38 90 ARG A N 1
ATOM 689 C CA . ARG A 1 90 ? -20.732 1.515 31.290 1.00 85.38 90 ARG A CA 1
ATOM 690 C C . ARG A 1 90 ? -19.703 1.387 30.162 1.00 85.38 90 ARG A C 1
ATOM 692 O O . ARG A 1 90 ? -18.517 1.547 30.431 1.00 85.38 90 ARG A O 1
ATOM 699 N N . TYR A 1 91 ? -20.147 1.098 28.943 1.00 86.31 91 TYR A N 1
ATOM 700 C CA . TYR A 1 91 ? -19.298 0.821 27.782 1.00 86.31 91 TYR A CA 1
ATOM 701 C C . TYR A 1 91 ? -19.231 2.023 26.831 1.00 86.31 91 TYR A C 1
ATOM 703 O O . TYR A 1 91 ? -18.173 2.305 26.274 1.00 86.31 91 TYR A O 1
ATOM 711 N N . SER A 1 92 ? -20.302 2.820 26.746 1.00 87.31 92 SER A N 1
ATOM 712 C CA . SER A 1 92 ? -20.347 4.027 25.907 1.00 87.31 92 SER A CA 1
ATOM 713 C C . SER A 1 92 ? -19.342 5.108 26.329 1.00 87.31 92 SER A C 1
ATOM 715 O O . SER A 1 92 ? -18.777 5.793 25.476 1.00 87.31 92 SER A O 1
ATOM 717 N N . LEU A 1 93 ? -19.095 5.273 27.636 1.00 87.25 93 LEU A N 1
ATOM 718 C CA . LEU A 1 93 ? -18.152 6.277 28.151 1.00 87.25 93 LEU A CA 1
ATOM 719 C C . LEU A 1 93 ? -16.682 5.930 27.824 1.00 87.25 93 LEU A C 1
ATOM 721 O O . LEU A 1 93 ? -16.001 6.773 27.235 1.00 87.25 93 LEU A O 1
ATOM 725 N N . PRO A 1 94 ? -16.175 4.716 28.133 1.00 88.75 94 PRO A N 1
ATOM 726 C CA . PRO A 1 94 ? -14.853 4.285 27.680 1.00 88.75 94 PRO A CA 1
ATOM 727 C C . PRO A 1 94 ? -14.709 4.276 26.158 1.00 88.75 94 PRO A C 1
ATOM 729 O O . PRO A 1 94 ? -13.651 4.643 25.658 1.00 88.75 94 PRO A O 1
ATOM 732 N N . HIS A 1 95 ? -15.763 3.901 25.424 1.00 91.38 95 HIS A N 1
ATOM 733 C CA . HIS A 1 95 ? -15.746 3.899 23.961 1.00 91.38 95 HIS A CA 1
ATOM 734 C C . HIS A 1 95 ? -15.593 5.309 23.387 1.00 91.38 95 HIS A C 1
ATOM 736 O O . HIS A 1 95 ? -14.724 5.529 22.552 1.00 91.38 95 HIS A O 1
ATOM 742 N N . SER A 1 96 ? -16.324 6.292 23.919 1.00 89.88 96 SER A N 1
ATOM 743 C CA . SER A 1 96 ? -16.166 7.694 23.506 1.00 89.88 96 SER A CA 1
ATOM 744 C C . SER A 1 96 ? -14.747 8.208 23.762 1.00 89.88 96 SER A C 1
ATOM 746 O O . SER A 1 96 ? -14.182 8.898 22.920 1.00 89.88 96 SER A O 1
ATOM 748 N N . LYS A 1 97 ? -14.143 7.829 24.898 1.00 91.94 97 LYS A N 1
ATOM 749 C CA . LYS A 1 97 ? -12.742 8.157 25.186 1.00 91.94 97 LYS A CA 1
ATOM 750 C C . LYS A 1 97 ? -11.780 7.483 24.201 1.00 91.94 97 LYS A C 1
ATOM 752 O O . LYS A 1 97 ? -10.867 8.142 23.722 1.00 91.94 97 LYS A O 1
ATOM 757 N N . LEU A 1 98 ? -12.002 6.207 23.879 1.00 90.12 98 LEU A N 1
ATOM 758 C CA . LEU A 1 98 ? -11.202 5.480 22.894 1.00 90.12 98 LEU A CA 1
ATOM 759 C C . LEU A 1 98 ? -11.233 6.172 21.523 1.00 90.12 98 LEU A C 1
ATOM 761 O O . LEU A 1 98 ? -10.182 6.300 20.907 1.00 90.12 98 LEU A O 1
ATOM 765 N N . LEU A 1 99 ? -12.399 6.637 21.056 1.00 91.19 99 LEU A N 1
ATOM 766 C CA . LEU A 1 99 ? -12.497 7.369 19.786 1.00 91.19 99 LEU A CA 1
ATOM 767 C C . LEU A 1 99 ? -11.618 8.629 19.798 1.00 91.19 99 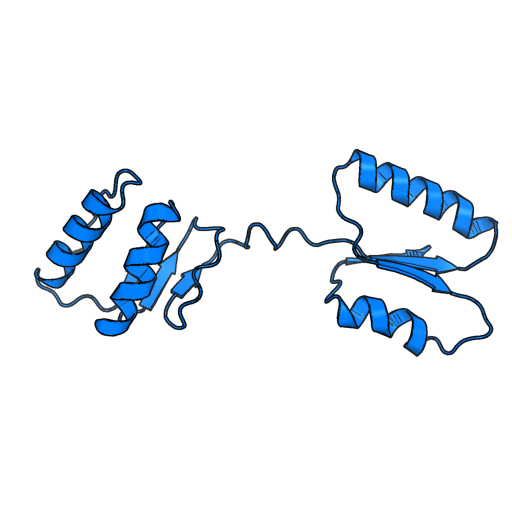LEU A C 1
ATOM 769 O O . LEU A 1 99 ? -10.882 8.860 18.846 1.00 91.19 99 LEU A O 1
ATOM 773 N N . THR A 1 100 ? -11.644 9.398 20.890 1.00 92.44 100 THR A N 1
ATOM 774 C CA . THR A 1 100 ? -10.789 10.583 21.060 1.00 92.44 100 THR A CA 1
ATOM 775 C C . THR A 1 100 ? -9.303 10.228 21.101 1.00 92.44 100 THR A C 1
ATOM 777 O O . THR A 1 100 ? -8.487 10.920 20.500 1.00 92.44 100 THR A O 1
ATOM 780 N N . ASP A 1 101 ? -8.929 9.159 21.808 1.00 90.88 101 ASP A N 1
ATOM 781 C CA . ASP A 1 101 ? -7.532 8.724 21.913 1.00 90.88 101 ASP A CA 1
ATOM 782 C C . ASP A 1 101 ? -6.989 8.239 20.552 1.00 90.88 101 ASP A C 1
ATOM 784 O O . ASP A 1 101 ? -5.829 8.492 20.232 1.00 90.88 101 ASP A O 1
ATOM 788 N N . LEU A 1 102 ? -7.828 7.589 19.737 1.00 89.56 102 LEU A N 1
ATOM 789 C CA . LEU A 1 102 ? -7.491 7.163 18.374 1.00 89.56 102 LEU A CA 1
ATOM 790 C C . LEU A 1 102 ? -7.363 8.349 17.408 1.00 89.56 102 LEU A C 1
ATOM 792 O O . LEU A 1 102 ? -6.412 8.386 16.630 1.00 89.56 102 LEU A O 1
ATOM 796 N N . ASP A 1 103 ? -8.263 9.330 17.499 1.00 88.94 103 ASP A N 1
ATOM 797 C CA . ASP A 1 103 ? -8.209 10.561 16.699 1.00 88.94 103 ASP A CA 1
ATOM 798 C C . ASP A 1 103 ? -6.937 11.372 17.010 1.00 88.94 103 ASP A C 1
ATOM 800 O O . ASP A 1 103 ? -6.199 11.762 16.108 1.00 88.94 103 ASP A O 1
ATOM 804 N N . ASN A 1 104 ? -6.589 11.507 18.297 1.00 90.69 104 ASN A N 1
ATOM 805 C CA . ASN A 1 104 ? -5.341 12.146 18.739 1.00 90.69 104 ASN A CA 1
ATOM 806 C C . ASN A 1 104 ? -4.074 11.408 18.272 1.00 90.69 104 ASN A C 1
ATOM 808 O O . ASN A 1 104 ? -3.006 12.015 18.195 1.00 90.69 104 ASN A O 1
ATOM 812 N N . ALA A 1 105 ? -4.172 10.101 18.022 1.00 87.38 105 ALA A N 1
ATOM 813 C CA . ALA A 1 105 ? -3.082 9.279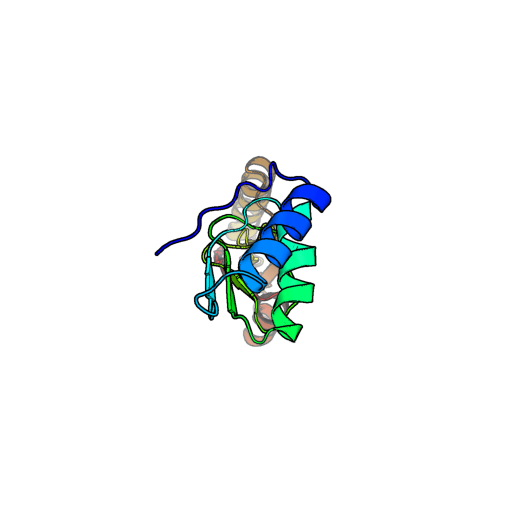 17.509 1.00 87.38 105 ALA A CA 1
ATOM 814 C C . ALA A 1 105 ? -3.032 9.241 15.970 1.00 87.38 105 ALA A C 1
ATOM 816 O O . ALA A 1 105 ? -2.234 8.482 15.421 1.00 87.38 105 ALA A O 1
ATOM 817 N N . GLU A 1 106 ? -3.874 10.030 15.289 1.00 84.00 106 GLU A N 1
ATOM 818 C CA . GLU A 1 106 ? -4.016 10.058 13.827 1.00 84.00 106 GLU A CA 1
ATOM 819 C C . GLU A 1 106 ? -4.379 8.679 13.235 1.00 84.00 106 GLU A C 1
ATOM 821 O O . GLU A 1 106 ? -3.990 8.332 12.119 1.00 84.00 106 GLU A O 1
ATOM 826 N N . ILE A 1 107 ? -5.134 7.866 13.988 1.00 85.12 107 ILE A N 1
ATOM 827 C CA . ILE A 1 107 ? -5.610 6.550 13.545 1.00 85.12 107 ILE A CA 1
ATOM 828 C C . ILE A 1 107 ? -7.022 6.686 12.977 1.00 85.12 107 ILE A C 1
ATOM 830 O O . ILE A 1 107 ? -7.967 7.033 13.682 1.00 85.12 107 ILE A O 1
ATOM 834 N N . GLU A 1 108 ? -7.182 6.331 11.703 1.00 83.81 108 GLU A N 1
ATOM 835 C CA . GLU A 1 108 ? -8.482 6.346 11.035 1.00 83.81 108 GLU A CA 1
ATOM 836 C C . GLU A 1 108 ? -9.421 5.248 11.567 1.00 83.81 108 GLU A C 1
ATOM 838 O O . GLU A 1 108 ? -9.070 4.063 11.633 1.00 83.81 108 GLU A O 1
ATOM 843 N N . ILE A 1 109 ? -10.653 5.648 11.894 1.00 88.00 109 ILE A N 1
ATOM 844 C CA . ILE A 1 109 ? -11.730 4.763 12.347 1.00 88.00 109 ILE A CA 1
ATOM 845 C C . ILE A 1 109 ? -12.743 4.591 11.206 1.00 88.00 109 ILE A C 1
ATOM 847 O O . ILE A 1 109 ? -13.528 5.494 10.927 1.00 88.00 109 ILE A O 1
ATOM 851 N N . VAL A 1 110 ? -12.774 3.426 10.551 1.00 88.06 110 VAL A N 1
ATOM 852 C CA . VAL A 1 110 ? -13.629 3.205 9.349 1.00 88.06 110 VAL A CA 1
ATOM 853 C C . VAL A 1 110 ? -15.073 2.879 9.699 1.00 88.06 110 VAL A C 1
ATOM 855 O O . VAL A 1 110 ? -16.009 3.070 8.912 1.00 88.06 110 VAL A O 1
ATOM 858 N N . ALA A 1 111 ? -15.267 2.287 10.869 1.00 87.44 111 ALA A N 1
ATOM 859 C CA . ALA A 1 111 ? -16.560 1.805 11.302 1.00 87.44 111 ALA A CA 1
ATOM 860 C C . ALA A 1 111 ? -16.627 1.779 12.823 1.00 87.44 111 ALA A C 1
ATOM 862 O O . ALA A 1 111 ? -15.699 1.349 13.506 1.00 87.44 111 ALA A O 1
ATOM 863 N N . SER A 1 112 ? -17.762 2.215 13.344 1.00 88.75 112 SER A N 1
ATOM 864 C CA . SER A 1 112 ? -18.100 2.139 14.756 1.00 88.75 112 SER A CA 1
ATOM 865 C C . SER A 1 112 ? -19.511 1.583 14.846 1.00 88.75 112 SER A C 1
ATOM 867 O O . SER A 1 112 ? -20.420 2.130 14.222 1.00 88.75 112 SER A O 1
ATOM 869 N N . GLN A 1 113 ? -19.678 0.465 15.547 1.00 89.00 113 GLN A N 1
ATOM 870 C CA . GLN A 1 113 ? -20.950 -0.248 15.637 1.00 89.00 113 GLN A CA 1
ATOM 871 C C . GLN A 1 113 ? -21.390 -0.384 17.093 1.00 89.00 113 GLN A C 1
ATOM 873 O O . GLN A 1 113 ? -20.606 -0.780 17.955 1.00 89.00 113 GLN A O 1
ATOM 878 N N . SER A 1 114 ? -22.655 -0.072 17.365 1.00 87.44 114 SER A N 1
ATOM 879 C CA . SER A 1 114 ? -23.260 -0.285 18.676 1.00 87.44 114 SER A CA 1
ATOM 880 C C . SER A 1 114 ? -24.081 -1.570 18.667 1.00 87.44 114 SER A C 1
ATOM 882 O O . SER A 1 114 ? -24.895 -1.796 17.775 1.00 87.44 114 SER A O 1
ATOM 884 N N . ILE A 1 115 ? -23.859 -2.429 19.658 1.00 85.25 115 ILE A N 1
ATOM 885 C CA . ILE A 1 115 ? -24.645 -3.640 19.879 1.00 85.25 115 ILE A CA 1
ATOM 886 C C . ILE A 1 115 ? -25.757 -3.304 20.871 1.00 85.25 115 ILE A C 1
ATOM 888 O O . ILE A 1 115 ? -25.495 -2.908 22.010 1.00 85.25 115 ILE A O 1
ATOM 892 N N . ALA A 1 116 ? -26.996 -3.497 20.435 1.00 79.12 116 ALA A N 1
ATOM 893 C CA . ALA A 1 116 ? -28.180 -3.587 21.281 1.00 79.12 116 ALA A CA 1
ATOM 894 C C . ALA A 1 116 ? -28.701 -5.037 21.309 1.00 79.12 116 ALA A C 1
ATOM 896 O O . ALA A 1 116 ? -28.553 -5.779 20.335 1.00 79.12 116 ALA A O 1
ATOM 897 N N . ASP A 1 117 ? -29.351 -5.440 22.400 1.00 72.38 117 ASP A N 1
ATOM 898 C CA . ASP A 1 117 ? -29.834 -6.822 22.583 1.00 72.38 117 ASP A CA 1
ATOM 899 C C . ASP A 1 117 ? -30.946 -7.232 21.593 1.00 72.38 117 ASP A C 1
ATOM 901 O O . ASP A 1 117 ? -31.286 -8.406 21.473 1.00 72.38 117 ASP A O 1
ATOM 905 N N . GLU A 1 118 ? -31.517 -6.272 20.863 1.00 68.38 118 GLU A N 1
ATOM 906 C CA . GLU A 1 118 ? -32.698 -6.470 20.017 1.00 68.38 118 GLU A CA 1
ATOM 907 C C . GLU A 1 118 ? -32.383 -6.967 18.594 1.00 68.38 118 GLU A C 1
ATOM 909 O O . GLU A 1 118 ? -33.269 -7.508 17.928 1.00 68.38 118 GLU A O 1
ATOM 914 N N . LEU A 1 119 ? -31.142 -6.813 18.108 1.00 66.94 119 LEU A N 1
ATOM 915 C CA . LEU A 1 119 ? -30.760 -7.253 16.760 1.00 66.94 119 LEU A CA 1
ATOM 916 C C . LEU A 1 119 ? -29.848 -8.477 16.792 1.00 66.94 119 LEU A C 1
ATOM 918 O O . LEU A 1 119 ? -29.066 -8.716 17.710 1.00 66.94 119 LEU A O 1
ATOM 922 N N . LYS A 1 120 ? -29.925 -9.230 15.699 1.00 75.56 120 LYS A N 1
ATOM 923 C CA . LYS A 1 120 ? -29.070 -10.377 15.426 1.00 75.56 120 LYS A CA 1
ATOM 924 C C . LYS A 1 120 ? -27.587 -9.959 15.359 1.00 75.56 120 LYS A C 1
ATOM 926 O O . LYS A 1 120 ? -27.282 -9.014 14.625 1.00 75.56 120 LYS A O 1
ATOM 931 N N . PRO A 1 121 ? -26.662 -10.667 16.041 1.00 67.94 121 PRO A N 1
ATOM 932 C CA . PRO A 1 121 ? -25.230 -10.350 16.052 1.00 67.94 121 PRO A CA 1
ATOM 933 C C . PRO A 1 121 ? -24.618 -10.181 14.657 1.00 67.94 121 PRO A C 1
ATOM 935 O O . PRO A 1 121 ? -23.716 -9.372 14.452 1.00 67.94 121 PRO A O 1
ATOM 938 N N . GLU A 1 122 ? -25.137 -10.919 13.675 1.00 76.69 122 GLU A N 1
ATOM 939 C CA . GLU A 1 122 ? -24.654 -10.898 12.300 1.00 76.69 122 GLU A CA 1
ATOM 940 C C . GLU A 1 122 ? -24.861 -9.540 11.619 1.00 76.69 122 GLU A C 1
ATOM 942 O O . GLU A 1 122 ? -24.079 -9.192 10.738 1.00 76.69 122 GLU A O 1
ATOM 947 N N . MET A 1 123 ? -25.872 -8.757 12.018 1.00 75.00 123 MET A N 1
ATOM 948 C CA . MET A 1 123 ? -26.150 -7.449 11.412 1.00 75.00 123 MET A CA 1
ATOM 949 C C . MET A 1 123 ? -25.076 -6.414 11.761 1.00 75.00 123 MET A C 1
ATOM 951 O O . MET A 1 123 ? -24.674 -5.644 10.893 1.00 75.00 123 MET A O 1
ATOM 955 N N . TYR A 1 124 ? -24.546 -6.446 12.985 1.00 76.94 124 TYR A N 1
ATOM 956 C CA . TYR A 1 124 ? -23.488 -5.528 13.426 1.00 76.94 124 TYR A CA 1
ATOM 957 C C . TYR A 1 124 ? -22.148 -5.799 12.737 1.00 76.94 124 TYR A C 1
ATOM 959 O O . TYR A 1 124 ? -21.339 -4.897 12.530 1.00 76.94 124 TYR A O 1
ATOM 967 N N . LEU A 1 125 ? -21.914 -7.053 12.347 1.00 82.94 125 LEU A N 1
ATOM 968 C CA . LEU A 1 125 ? -20.676 -7.478 11.699 1.00 82.94 125 LEU A CA 1
ATOM 969 C C . LEU A 1 125 ? -20.680 -7.241 10.183 1.00 82.94 125 LEU A C 1
ATOM 971 O O . LEU A 1 125 ? -19.617 -7.277 9.564 1.00 82.94 125 LEU A O 1
ATOM 975 N N . GLN A 1 126 ? -21.842 -6.993 9.567 1.00 86.88 126 GLN A N 1
ATOM 976 C CA . GLN A 1 126 ? -21.937 -6.788 8.119 1.00 86.88 126 GLN A CA 1
ATOM 977 C C . GLN A 1 126 ? -21.216 -5.523 7.655 1.00 86.88 126 GLN A C 1
ATOM 979 O O . GLN A 1 126 ? -20.494 -5.597 6.664 1.00 86.88 126 GLN A O 1
ATOM 984 N N . ASP A 1 127 ? -21.351 -4.401 8.369 1.00 84.12 127 ASP A N 1
ATOM 985 C CA . ASP A 1 127 ? -20.666 -3.150 8.001 1.00 84.12 127 ASP A CA 1
ATOM 986 C C . ASP A 1 127 ? -19.143 -3.276 8.165 1.00 84.12 127 ASP A C 1
ATOM 988 O O . ASP A 1 127 ? -18.383 -2.929 7.262 1.00 84.12 127 ASP A O 1
ATOM 992 N N . LEU A 1 128 ? -18.694 -3.878 9.274 1.00 86.19 128 LEU A N 1
ATOM 993 C CA . LEU A 1 128 ? -17.273 -4.154 9.527 1.00 86.19 128 LEU A CA 1
ATOM 994 C C . LEU A 1 128 ? -16.670 -5.059 8.442 1.00 86.19 128 LEU A C 1
ATOM 996 O O . LEU A 1 128 ? -15.573 -4.802 7.948 1.00 86.19 128 LEU A O 1
ATOM 1000 N N . LYS A 1 129 ? -17.413 -6.093 8.031 1.00 86.12 129 LYS A N 1
ATOM 1001 C CA . LYS A 1 129 ? -17.007 -7.006 6.959 1.00 86.12 129 LYS A CA 1
ATOM 1002 C C . LYS A 1 129 ? -17.014 -6.333 5.585 1.00 86.12 129 LYS A C 1
ATOM 1004 O O . LYS A 1 129 ? -16.105 -6.575 4.799 1.00 86.12 129 LYS A O 1
ATOM 1009 N N . ALA A 1 130 ? -18.020 -5.512 5.282 1.00 85.88 130 ALA A N 1
ATOM 1010 C CA . ALA A 1 130 ? -18.123 -4.805 4.005 1.00 85.88 130 ALA A CA 1
ATOM 1011 C C . ALA A 1 130 ? -16.958 -3.826 3.792 1.00 85.88 130 ALA A C 1
ATOM 1013 O O . ALA A 1 130 ? -16.512 -3.638 2.663 1.00 85.88 130 ALA A O 1
ATOM 1014 N N . LYS A 1 131 ? -16.446 -3.249 4.882 1.00 82.81 131 LYS A N 1
ATOM 1015 C CA . LYS A 1 131 ? -15.323 -2.305 4.892 1.00 82.81 131 LYS A CA 1
ATOM 1016 C C . LYS A 1 131 ? -13.939 -2.963 5.012 1.00 82.81 131 LYS A C 1
ATOM 1018 O O . LYS A 1 131 ? -12.960 -2.248 5.178 1.00 82.81 131 LYS A O 1
ATOM 1023 N N . ASP A 1 132 ? -13.852 -4.296 4.936 1.00 81.75 132 ASP A N 1
ATOM 1024 C CA . ASP A 1 132 ? -12.619 -5.087 5.130 1.00 81.75 132 ASP A CA 1
ATOM 1025 C C . ASP A 1 132 ? -11.827 -4.684 6.390 1.00 81.75 132 ASP A C 1
ATOM 1027 O O . ASP A 1 132 ? -10.597 -4.611 6.383 1.00 81.75 132 ASP A O 1
ATOM 1031 N N . VAL A 1 133 ? -12.529 -4.404 7.495 1.00 84.06 133 VAL A N 1
ATOM 1032 C CA . VAL A 1 133 ? -11.873 -4.053 8.759 1.00 84.06 133 VAL A CA 1
ATOM 1033 C C . VAL A 1 133 ? -11.109 -5.264 9.292 1.00 84.06 133 VAL A C 1
ATOM 1035 O O . VAL A 1 133 ? -11.688 -6.323 9.538 1.00 84.06 133 VAL A O 1
ATOM 1038 N N . ARG A 1 134 ? -9.804 -5.091 9.532 1.00 82.50 134 ARG A N 1
ATOM 1039 C CA . ARG A 1 134 ? -8.916 -6.167 10.018 1.00 82.50 134 ARG A CA 1
ATOM 1040 C C . ARG A 1 134 ? -8.550 -6.063 11.493 1.00 82.50 134 ARG A C 1
ATOM 1042 O O . ARG A 1 134 ? -8.135 -7.057 12.082 1.00 82.50 134 ARG A O 1
ATOM 1049 N N . ILE A 1 135 ? -8.706 -4.882 12.087 1.00 85.50 135 ILE A N 1
ATOM 1050 C CA . ILE A 1 135 ? -8.450 -4.629 13.506 1.00 85.50 135 ILE A CA 1
ATOM 1051 C C . ILE A 1 135 ? -9.761 -4.168 14.132 1.00 85.50 135 ILE A C 1
ATOM 1053 O O . ILE A 1 135 ? -10.266 -3.103 13.784 1.00 85.50 135 ILE A O 1
ATOM 1057 N N . ILE A 1 136 ? -10.317 -4.984 15.031 1.00 88.56 136 ILE A N 1
ATOM 1058 C CA . ILE A 1 136 ? -11.583 -4.705 15.716 1.00 88.56 136 ILE A CA 1
ATOM 1059 C C . ILE A 1 136 ? -11.313 -4.541 17.210 1.00 88.56 136 ILE A C 1
ATOM 1061 O O . ILE A 1 136 ? -10.763 -5.445 17.841 1.00 88.56 136 ILE A O 1
ATOM 1065 N N . VAL A 1 137 ? -11.723 -3.407 17.775 1.00 88.19 137 VAL A N 1
ATOM 1066 C CA . VAL A 1 137 ? -11.650 -3.133 19.217 1.00 88.19 137 VAL A CA 1
ATOM 1067 C C . VAL A 1 137 ? -13.054 -3.209 19.811 1.00 88.19 137 VAL A C 1
ATOM 1069 O O . VAL A 1 137 ? -13.929 -2.429 19.438 1.00 88.19 137 VAL A O 1
ATOM 1072 N N . GLY A 1 138 ? -13.269 -4.175 20.706 1.00 87.06 138 GLY A N 1
ATOM 1073 C CA . GLY A 1 138 ? -14.546 -4.413 21.382 1.00 87.06 138 GLY A CA 1
ATOM 1074 C C . GLY A 1 138 ? -14.570 -3.856 22.804 1.00 87.06 138 GLY A C 1
ATOM 1075 O O . GLY A 1 138 ? -13.611 -4.082 23.546 1.00 87.06 138 GLY A O 1
ATOM 1076 N N . ILE A 1 139 ? -15.652 -3.162 23.177 1.00 76.00 139 ILE A N 1
ATOM 1077 C CA . ILE A 1 139 ? -15.886 -2.610 24.526 1.00 76.00 139 ILE A CA 1
ATOM 1078 C C . ILE A 1 139 ? -17.242 -3.043 25.090 1.00 76.00 139 ILE A C 1
ATOM 1080 O O . ILE A 1 139 ? -18.278 -2.882 24.404 1.00 76.00 139 ILE A O 1
#

Organism: Dermatophagoides farinae (NCBI:txid6954)

Radius of gyration: 23.02 Å; chains: 1; bounding box: 59×24×57 Å